Protein AF-A0A0N4TC97-F1 (afdb_monomer)

Secondary structure (DSSP, 8-state):
---S------HHHHHHHHHTTSGGG-TTTSHHHHHHHHHHHHTT---GGGG--SS--HHHHHHHHHHHHHHHHIIIIIIHHHHHHHHHHHHHHHHHHHHHHHHHHHHHHHHHHHSTT--S-TTGGGS--HHHHHHHHHHHHHHHHHHHHHHHHHHHHTT--

Nearest PDB structures (foldseek):
  8gvx-assembly1_B  TM=8.970E-01  e=2.473E-06  Homo sapiens
  7b0j-assembly1_B  TM=7.677E-01  e=6.735E-07  Danio rerio
  7x6c-assembly1_C  TM=7.910E-01  e=2.331E-06  Homo sapiens
  8wpn-assembly1_A  TM=8.354E-01  e=5.027E-06  Homo sapiens
  7x6i-assembly1_A  TM=7.224E-01  e=2.623E-06  Homo sapiens

Structure (mmCIF, N/CA/C/O backbone):
data_AF-A0A0N4TC97-F1
#
_entry.id   AF-A0A0N4TC97-F1
#
loop_
_atom_site.group_PDB
_atom_site.id
_atom_site.type_symbol
_atom_site.label_atom_id
_atom_site.label_alt_id
_atom_site.label_comp_id
_atom_site.label_asym_id
_atom_site.label_entity_id
_atom_site.label_seq_id
_atom_site.pdbx_PDB_ins_code
_atom_site.Cartn_x
_atom_site.Cartn_y
_atom_site.Cartn_z
_atom_site.occupancy
_atom_site.B_iso_or_equiv
_atom_site.auth_seq_id
_atom_site.auth_comp_id
_atom_site.auth_asym_id
_atom_site.auth_atom_id
_atom_site.pdbx_PDB_model_num
ATOM 1 N N . MET A 1 1 ? 35.727 37.678 -32.123 1.00 39.53 1 MET A N 1
ATOM 2 C CA . MET A 1 1 ? 36.330 36.371 -32.457 1.00 39.53 1 MET A CA 1
ATOM 3 C C . MET A 1 1 ? 35.629 35.297 -31.636 1.00 39.53 1 MET A C 1
ATOM 5 O O . MET A 1 1 ? 36.109 34.940 -30.570 1.00 39.53 1 MET A O 1
ATOM 9 N N . ILE A 1 2 ? 34.451 34.849 -32.081 1.00 44.69 2 ILE A N 1
ATOM 10 C CA . ILE A 1 2 ? 33.788 33.676 -31.496 1.00 44.69 2 ILE A CA 1
ATOM 11 C C . ILE A 1 2 ? 34.452 32.485 -32.180 1.00 44.69 2 ILE A C 1
ATOM 13 O O . ILE A 1 2 ? 34.244 32.244 -33.366 1.00 44.69 2 ILE A O 1
ATOM 17 N N . ASN A 1 3 ? 35.388 31.872 -31.465 1.00 43.56 3 ASN A N 1
ATOM 18 C CA . ASN A 1 3 ? 36.236 30.806 -31.964 1.00 43.56 3 ASN A CA 1
ATOM 19 C C . ASN A 1 3 ? 35.407 29.520 -32.100 1.00 43.56 3 ASN A C 1
ATOM 21 O O . ASN A 1 3 ? 35.028 28.904 -31.110 1.00 43.56 3 ASN A O 1
ATOM 25 N N . SER A 1 4 ? 35.078 29.183 -33.343 1.00 50.19 4 SER A N 1
ATOM 26 C CA . SER A 1 4 ? 35.153 27.849 -33.942 1.00 50.19 4 SER A CA 1
ATOM 27 C C . SER A 1 4 ? 35.299 26.665 -32.972 1.00 50.19 4 SER A C 1
ATOM 29 O O . SER A 1 4 ? 36.399 26.165 -32.754 1.00 50.19 4 SER A O 1
ATOM 31 N N . SER A 1 5 ? 34.191 26.170 -32.414 1.00 46.59 5 SER A N 1
ATOM 32 C CA . SER A 1 5 ? 34.114 24.832 -31.786 1.00 46.59 5 SER A CA 1
ATOM 33 C C . SER A 1 5 ? 32.710 24.210 -31.804 1.00 46.59 5 SER A C 1
ATOM 35 O O . SER A 1 5 ? 32.534 23.105 -31.301 1.00 46.59 5 SER A O 1
ATOM 37 N N . THR A 1 6 ? 31.707 24.848 -32.417 1.00 54.84 6 THR A N 1
ATOM 38 C CA . THR A 1 6 ? 30.438 24.177 -32.733 1.00 54.84 6 THR A CA 1
ATOM 39 C C . THR A 1 6 ? 30.681 23.212 -33.888 1.00 54.84 6 THR A C 1
ATOM 41 O O . THR A 1 6 ? 30.458 23.535 -35.055 1.00 54.84 6 THR A O 1
ATOM 44 N N . GLN A 1 7 ? 31.231 22.040 -33.569 1.00 54.94 7 GLN A N 1
ATOM 45 C CA . GLN A 1 7 ? 31.207 20.901 -34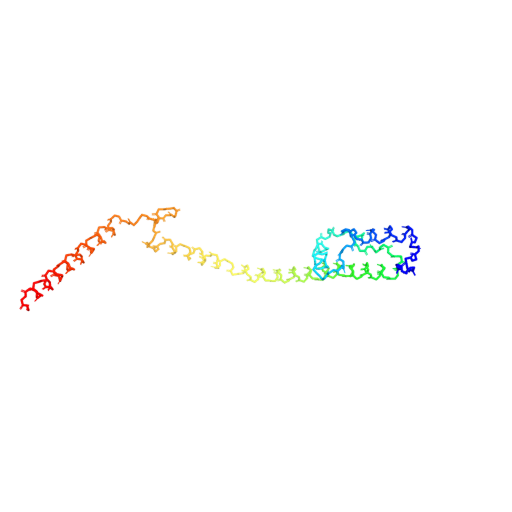.469 1.00 54.94 7 GLN A CA 1
ATOM 46 C C . GLN A 1 7 ? 29.757 20.652 -34.882 1.00 54.94 7 GLN A C 1
ATOM 48 O O . GLN A 1 7 ? 28.850 20.707 -34.055 1.00 54.94 7 GLN A O 1
ATOM 53 N N . ASN A 1 8 ? 29.557 20.414 -36.176 1.00 61.56 8 ASN A N 1
ATOM 54 C CA . ASN A 1 8 ? 28.288 20.014 -36.763 1.00 61.56 8 ASN A CA 1
ATOM 55 C C . ASN A 1 8 ? 27.768 18.757 -36.050 1.00 61.56 8 ASN A C 1
ATOM 57 O O . ASN A 1 8 ? 28.166 17.643 -36.392 1.00 61.56 8 ASN A O 1
ATOM 61 N N . ILE A 1 9 ? 26.904 18.933 -35.050 1.00 66.75 9 ILE A N 1
ATOM 62 C CA . ILE A 1 9 ? 26.185 17.824 -34.430 1.00 66.75 9 ILE A CA 1
ATOM 63 C C . ILE A 1 9 ? 25.209 17.320 -35.500 1.00 66.75 9 ILE A C 1
ATOM 65 O O . ILE A 1 9 ? 24.412 18.113 -36.014 1.00 66.75 9 ILE A O 1
ATOM 69 N N . PRO A 1 10 ? 25.278 16.043 -35.908 1.00 79.00 10 PRO A N 1
ATOM 70 C CA . PRO A 1 10 ? 24.361 15.517 -36.906 1.00 79.00 10 PRO A CA 1
ATOM 71 C C . PRO A 1 10 ? 22.927 15.637 -36.377 1.00 79.00 10 PRO A C 1
ATOM 73 O O . PRO A 1 10 ? 22.662 15.279 -35.234 1.00 79.00 10 PRO A O 1
ATOM 76 N N . ILE A 1 11 ? 21.987 16.095 -37.214 1.00 80.81 11 ILE A N 1
ATOM 77 C CA . ILE A 1 11 ? 20.567 16.307 -36.851 1.00 80.81 11 ILE A CA 1
ATOM 78 C C . ILE A 1 11 ? 19.959 15.078 -36.142 1.00 80.81 11 ILE A C 1
ATOM 80 O O . ILE A 1 11 ? 19.136 15.215 -35.245 1.00 80.81 11 ILE A O 1
ATOM 84 N N . LYS A 1 12 ? 20.430 13.872 -36.482 1.00 77.06 12 LYS A N 1
ATOM 85 C CA . LYS A 1 12 ? 20.050 12.607 -35.834 1.00 77.06 12 LYS A CA 1
ATOM 86 C C . LYS A 1 12 ? 20.344 12.541 -34.329 1.00 77.06 12 LYS A C 1
A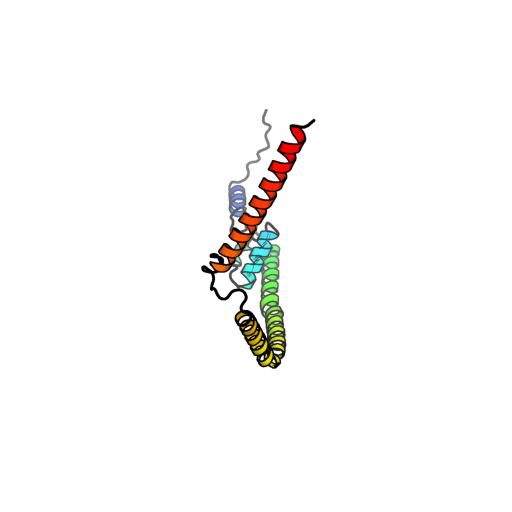TOM 88 O O . LYS A 1 12 ? 19.562 11.945 -33.601 1.00 77.06 12 LYS A O 1
ATOM 93 N N . GLU A 1 13 ? 21.458 13.108 -33.874 1.00 80.19 13 GLU A N 1
ATOM 94 C CA . GLU A 1 13 ? 21.813 13.142 -32.448 1.00 80.19 13 GLU A CA 1
ATOM 95 C C . GLU A 1 13 ? 20.973 14.184 -31.700 1.00 80.19 13 GLU A C 1
ATOM 97 O O . GLU A 1 13 ? 20.528 13.919 -30.590 1.00 80.19 13 GLU A O 1
ATOM 102 N N . LEU A 1 14 ? 20.646 15.316 -32.337 1.00 79.81 14 LEU A N 1
ATOM 103 C CA . LEU A 1 14 ? 19.732 16.309 -31.755 1.00 79.81 14 LEU A CA 1
ATOM 104 C C . LEU A 1 14 ? 18.328 15.727 -31.532 1.00 79.81 14 LEU A C 1
ATOM 106 O O . LEU A 1 14 ? 17.760 15.916 -30.463 1.00 79.81 14 LEU A O 1
ATOM 110 N N . ILE A 1 15 ? 17.811 14.961 -32.499 1.00 80.31 15 ILE A N 1
ATOM 111 C CA . ILE A 1 15 ? 16.516 14.270 -32.376 1.00 80.31 15 ILE A CA 1
ATOM 112 C C . ILE A 1 15 ? 16.556 13.221 -31.252 1.00 80.31 15 ILE A C 1
ATOM 114 O O . ILE A 1 15 ? 15.619 13.132 -30.468 1.00 80.31 15 ILE A O 1
ATOM 118 N N . ARG A 1 16 ? 17.657 12.465 -31.117 1.00 79.44 16 ARG A N 1
ATOM 119 C CA . ARG A 1 16 ? 17.819 11.488 -30.024 1.00 79.44 16 ARG A CA 1
ATOM 120 C C . ARG A 1 16 ? 17.815 12.164 -28.649 1.00 79.44 16 ARG A C 1
ATOM 122 O O . ARG A 1 16 ? 17.230 11.639 -27.705 1.00 79.44 16 ARG A O 1
ATOM 129 N N . MET A 1 17 ? 18.485 13.310 -28.532 1.00 76.44 17 MET A N 1
ATOM 130 C CA . MET A 1 17 ? 18.521 14.087 -27.291 1.00 76.44 17 MET A CA 1
ATOM 131 C C . MET A 1 17 ? 17.147 14.674 -26.949 1.00 76.44 17 MET A C 1
ATOM 133 O O . MET A 1 17 ? 16.802 14.729 -25.773 1.00 76.44 17 MET A O 1
ATOM 137 N N . GLU A 1 18 ? 16.360 15.071 -27.954 1.00 79.12 18 GLU A N 1
ATOM 138 C CA . GLU A 1 18 ? 14.979 15.530 -27.770 1.00 79.12 18 GLU A CA 1
ATOM 139 C C . GLU A 1 18 ? 14.065 14.393 -27.279 1.00 79.12 18 GLU A C 1
ATOM 141 O O . GLU A 1 18 ? 13.414 14.552 -26.249 1.00 79.12 18 GLU A O 1
ATOM 146 N N . GLU A 1 19 ? 14.103 13.216 -27.919 1.00 78.75 19 GLU A N 1
ATOM 147 C CA . GLU A 1 19 ? 13.323 12.036 -27.496 1.00 78.75 19 GLU A CA 1
ATOM 148 C C . GLU A 1 19 ? 13.699 11.554 -26.087 1.00 78.75 19 GLU A C 1
ATOM 150 O O . GLU A 1 19 ? 12.862 11.050 -25.340 1.00 78.75 19 GLU A O 1
ATOM 155 N N . SER A 1 20 ? 14.960 11.715 -25.673 1.00 75.50 20 SER A N 1
ATOM 156 C CA . SER A 1 20 ? 15.386 11.312 -24.328 1.00 75.50 20 SER A CA 1
ATOM 157 C C . SER A 1 20 ? 14.799 12.192 -23.217 1.00 75.50 20 SER A C 1
ATOM 159 O O . SER A 1 20 ? 14.828 11.781 -22.056 1.00 75.50 20 SER A O 1
ATOM 161 N N . CYS A 1 21 ? 14.286 13.379 -23.554 1.00 77.62 21 CYS A N 1
ATOM 162 C CA . CYS A 1 21 ? 13.626 14.297 -22.626 1.00 77.62 21 CYS A CA 1
ATOM 163 C C . CYS A 1 21 ? 12.108 14.067 -22.532 1.00 77.62 21 CYS A C 1
ATOM 165 O O . CYS A 1 21 ? 11.439 14.762 -21.761 1.00 77.62 21 CYS A O 1
ATOM 167 N N . ASP A 1 22 ? 11.551 13.107 -23.280 1.00 79.94 22 ASP A N 1
ATOM 168 C CA . ASP A 1 22 ? 10.133 12.782 -23.183 1.00 79.94 22 ASP A CA 1
ATOM 169 C C . ASP A 1 22 ? 9.778 12.242 -21.786 1.00 79.94 22 ASP A C 1
ATOM 171 O O . ASP A 1 22 ? 10.469 11.367 -21.248 1.00 79.94 22 ASP A O 1
ATOM 175 N N . PRO A 1 23 ? 8.637 12.664 -21.203 1.00 77.50 23 PRO A N 1
ATOM 176 C CA . PRO A 1 23 ? 8.209 12.213 -19.877 1.00 77.50 23 PRO A CA 1
ATOM 177 C C . PRO A 1 23 ? 7.998 10.692 -19.800 1.00 77.50 23 PRO A C 1
ATOM 179 O O . PRO A 1 23 ? 7.995 10.127 -18.706 1.00 77.50 23 PRO A O 1
ATOM 182 N N . LYS A 1 24 ? 7.860 10.016 -20.950 1.00 78.12 24 LYS A N 1
ATOM 183 C CA . LYS A 1 24 ? 7.740 8.557 -21.058 1.00 78.12 24 LYS A CA 1
ATOM 184 C C . LYS A 1 24 ? 8.973 7.816 -20.522 1.00 78.12 24 LYS A C 1
ATOM 186 O O . LYS A 1 24 ? 8.803 6.744 -19.952 1.00 78.12 24 LYS A O 1
ATOM 191 N N . TYR A 1 25 ? 10.175 8.379 -20.657 1.00 79.25 25 TYR A N 1
ATOM 192 C CA . TYR A 1 25 ? 11.445 7.709 -20.327 1.00 79.25 25 TYR A CA 1
ATOM 193 C C . TYR A 1 25 ? 12.042 8.157 -18.983 1.00 79.25 25 TYR A C 1
ATOM 195 O O . TYR A 1 25 ? 13.191 7.858 -18.654 1.00 79.25 25 TYR A O 1
ATOM 203 N N . ARG A 1 26 ? 11.250 8.868 -18.170 1.00 82.31 26 ARG A N 1
ATOM 204 C CA . ARG A 1 26 ? 11.697 9.520 -16.931 1.00 82.31 26 ARG A CA 1
ATOM 205 C C . ARG A 1 26 ? 11.690 8.629 -15.685 1.00 82.31 26 ARG A C 1
ATOM 207 O O . ARG A 1 26 ? 12.044 9.088 -14.593 1.00 82.31 26 ARG A O 1
ATOM 214 N N . SER A 1 27 ? 11.272 7.371 -15.823 1.00 83.25 27 SER A N 1
ATOM 215 C CA . SER A 1 27 ? 11.016 6.459 -14.702 1.00 83.25 27 SER A CA 1
ATOM 216 C C . SER A 1 27 ? 12.215 6.274 -13.772 1.00 83.25 27 SER A C 1
ATOM 218 O O . SER A 1 27 ? 12.024 6.165 -12.566 1.00 83.25 27 SER A O 1
ATOM 220 N N . CYS A 1 28 ? 13.443 6.298 -14.303 1.00 81.62 28 CYS A N 1
ATOM 221 C CA . CYS A 1 28 ? 14.671 6.095 -13.524 1.00 81.62 28 CYS A CA 1
ATOM 222 C C . CYS A 1 28 ? 15.597 7.324 -13.467 1.00 81.62 28 CYS A C 1
ATOM 224 O O . CYS A 1 28 ? 16.766 7.186 -13.121 1.00 81.62 28 CYS A O 1
ATOM 226 N N . GLU A 1 29 ? 15.101 8.525 -13.788 1.00 86.06 29 GLU A N 1
ATOM 227 C CA . GLU A 1 29 ? 15.916 9.755 -13.739 1.00 86.06 29 GLU A CA 1
ATOM 228 C C . GLU A 1 29 ? 16.211 10.198 -12.296 1.00 86.06 29 GLU A C 1
ATOM 230 O O . GLU A 1 29 ? 17.309 10.648 -11.976 1.00 86.06 29 GLU A O 1
ATOM 235 N N . SER A 1 30 ? 15.222 10.060 -11.410 1.00 89.69 30 SER A N 1
ATOM 236 C CA . SER A 1 30 ? 15.304 10.437 -9.999 1.00 89.69 30 SER A CA 1
ATOM 237 C C . SER A 1 30 ? 14.799 9.298 -9.121 1.00 89.69 30 SER A C 1
ATOM 239 O O . SER A 1 30 ? 13.951 8.499 -9.533 1.00 89.69 30 SER A O 1
ATOM 241 N N . LEU A 1 31 ? 15.282 9.252 -7.878 1.00 91.56 31 LEU A N 1
ATOM 242 C CA . LEU A 1 31 ? 14.809 8.302 -6.870 1.00 91.56 31 LEU A CA 1
ATOM 243 C C . LEU A 1 31 ? 13.296 8.406 -6.657 1.00 91.56 31 LEU A C 1
ATOM 245 O O . LEU A 1 31 ? 12.636 7.382 -6.532 1.00 91.56 31 LEU A O 1
ATOM 249 N N . TYR A 1 32 ? 12.741 9.621 -6.676 1.00 92.75 32 TYR A N 1
ATOM 250 C CA . TYR A 1 32 ? 11.302 9.835 -6.503 1.00 92.75 32 TYR A CA 1
ATOM 251 C C . TYR A 1 32 ? 10.486 9.184 -7.629 1.00 92.75 32 TYR A C 1
ATOM 253 O O . TYR A 1 32 ? 9.613 8.362 -7.359 1.00 92.75 32 TYR A O 1
ATOM 261 N N . ASN A 1 33 ? 10.842 9.464 -8.888 1.00 88.06 33 ASN A N 1
ATOM 262 C CA . ASN A 1 33 ? 10.185 8.866 -10.057 1.00 88.06 33 ASN A CA 1
ATOM 263 C C . ASN A 1 33 ? 10.334 7.337 -10.063 1.00 88.06 33 ASN A C 1
ATOM 265 O O . ASN A 1 33 ? 9.419 6.623 -10.474 1.00 88.06 33 ASN A O 1
ATOM 269 N N . SER A 1 34 ? 11.469 6.832 -9.566 1.00 89.69 34 SER A N 1
ATOM 270 C CA . SER A 1 34 ? 11.719 5.393 -9.457 1.00 89.69 34 SER A CA 1
ATOM 271 C C . SER A 1 34 ? 10.810 4.752 -8.408 1.00 89.69 34 SER A C 1
ATOM 273 O O . SER A 1 34 ? 10.229 3.703 -8.667 1.00 89.69 34 SER A O 1
ATOM 275 N N . MET A 1 35 ? 10.629 5.387 -7.246 1.00 91.38 35 MET A N 1
ATOM 276 C CA . MET A 1 35 ? 9.696 4.923 -6.212 1.00 91.38 35 MET A CA 1
ATOM 277 C C . MET A 1 35 ? 8.246 4.940 -6.705 1.00 91.38 35 MET A C 1
ATOM 279 O O . MET A 1 35 ? 7.523 3.971 -6.486 1.00 91.38 35 MET A O 1
ATOM 283 N N . GLU A 1 36 ? 7.834 6.000 -7.404 1.00 90.38 36 GLU A N 1
ATOM 284 C CA . GLU A 1 36 ? 6.497 6.101 -7.995 1.00 90.38 36 GLU A CA 1
ATOM 285 C C . GLU A 1 36 ? 6.263 4.999 -9.043 1.00 90.38 36 GLU A C 1
ATOM 287 O O . GLU A 1 36 ? 5.254 4.294 -9.005 1.00 90.38 36 GLU A O 1
ATOM 292 N N . THR A 1 37 ? 7.240 4.782 -9.928 1.00 89.12 37 THR A N 1
ATOM 293 C CA . THR A 1 37 ? 7.220 3.708 -10.933 1.00 89.12 37 THR A CA 1
ATOM 294 C C . THR A 1 37 ? 7.091 2.333 -10.270 1.00 89.12 37 THR A C 1
ATOM 296 O O . THR A 1 37 ? 6.274 1.523 -10.701 1.00 89.12 37 THR A O 1
ATOM 299 N N . LEU A 1 38 ? 7.845 2.061 -9.198 1.00 89.81 38 LEU A N 1
ATOM 300 C CA . LEU A 1 38 ? 7.776 0.792 -8.457 1.00 89.81 38 LEU A CA 1
ATOM 301 C C . LEU A 1 38 ? 6.433 0.607 -7.730 1.00 89.81 38 LEU A C 1
ATOM 303 O O . LEU A 1 38 ? 5.879 -0.496 -7.713 1.00 89.81 38 LEU A O 1
ATOM 307 N N . PHE A 1 39 ? 5.875 1.683 -7.174 1.00 90.31 39 PHE A N 1
ATOM 308 C CA . PHE A 1 39 ? 4.553 1.669 -6.552 1.00 90.31 39 PHE A CA 1
ATOM 309 C C . PHE A 1 39 ? 3.466 1.302 -7.569 1.00 90.31 39 PHE A C 1
ATOM 311 O O . PHE A 1 39 ? 2.738 0.330 -7.365 1.00 90.31 39 PHE A O 1
ATOM 318 N N . TRP A 1 40 ? 3.405 1.998 -8.708 1.00 88.69 40 TRP A N 1
ATOM 319 C CA . TRP A 1 40 ? 2.441 1.682 -9.768 1.00 88.69 40 TRP A CA 1
ATOM 320 C C . TRP A 1 40 ? 2.692 0.315 -10.412 1.00 88.69 40 TRP A C 1
ATOM 322 O O . TR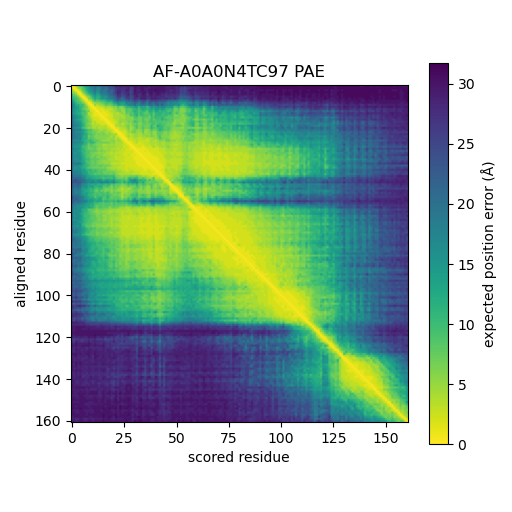P A 1 40 ? 1.748 -0.378 -10.799 1.00 88.69 40 TRP A O 1
ATOM 332 N N . SER A 1 41 ? 3.953 -0.120 -10.458 1.00 88.62 41 SER A N 1
ATOM 333 C CA . SER A 1 41 ? 4.335 -1.464 -10.891 1.00 88.62 41 SER A CA 1
ATOM 334 C C . SER A 1 41 ? 3.739 -2.558 -10.005 1.00 88.62 41 SER A C 1
ATOM 336 O O . SER A 1 41 ? 3.396 -3.621 -10.516 1.00 88.62 41 SER A O 1
ATOM 338 N N . SER A 1 42 ? 3.563 -2.314 -8.703 1.00 88.25 42 SER A N 1
ATOM 339 C CA . SER A 1 42 ? 2.971 -3.297 -7.783 1.00 88.25 42 SER A CA 1
ATOM 340 C C . SER A 1 42 ? 1.494 -3.580 -8.083 1.00 88.25 42 SER A C 1
ATOM 342 O O . SER A 1 42 ? 1.019 -4.684 -7.828 1.00 88.25 42 SER A O 1
ATOM 344 N N . PHE A 1 43 ? 0.780 -2.622 -8.683 1.00 87.94 43 PHE A N 1
ATOM 345 C CA . PHE A 1 43 ? -0.596 -2.803 -9.163 1.00 87.94 43 PHE A CA 1
ATOM 346 C C . PHE A 1 43 ? -0.675 -3.376 -10.588 1.00 87.94 43 PHE A C 1
ATOM 348 O O . PHE A 1 43 ? -1.771 -3.586 -11.100 1.00 87.94 43 PHE A O 1
ATOM 355 N N . GLY A 1 44 ? 0.467 -3.617 -11.243 1.00 84.50 44 GLY A N 1
ATOM 356 C CA . GLY A 1 44 ? 0.525 -4.113 -12.620 1.00 84.50 44 GLY A CA 1
ATOM 357 C C . GLY A 1 44 ? 0.215 -3.061 -13.692 1.00 84.50 44 GLY A C 1
ATOM 358 O O . GLY A 1 44 ? -0.078 -3.427 -14.824 1.00 84.50 44 GLY A O 1
ATOM 359 N N . ILE A 1 45 ? 0.268 -1.768 -13.351 1.00 82.38 45 ILE A N 1
ATOM 360 C CA . ILE A 1 45 ? -0.099 -0.660 -14.256 1.00 82.38 45 ILE A CA 1
ATOM 361 C C . ILE A 1 45 ? 1.095 -0.195 -15.115 1.00 82.38 45 ILE A C 1
ATOM 363 O O . ILE A 1 45 ? 0.912 0.497 -16.114 1.00 82.38 45 ILE A O 1
ATOM 367 N N . ILE A 1 46 ? 2.327 -0.581 -14.765 1.00 79.69 46 ILE A N 1
ATOM 368 C CA . ILE A 1 46 ? 3.526 -0.125 -15.478 1.00 79.69 46 ILE A CA 1
ATOM 369 C C . ILE A 1 46 ? 3.706 -0.832 -16.831 1.00 79.69 46 ILE A C 1
ATOM 371 O O . ILE A 1 46 ? 3.595 -2.055 -16.935 1.00 79.69 46 ILE A O 1
ATOM 375 N N . ILE A 1 47 ? 4.040 -0.065 -17.869 1.00 70.44 47 ILE A N 1
ATOM 376 C CA . ILE A 1 47 ? 4.329 -0.579 -19.212 1.00 70.44 47 ILE A CA 1
ATOM 377 C C . ILE A 1 47 ? 5.854 -0.710 -19.346 1.00 70.44 47 ILE A C 1
ATOM 379 O O . ILE A 1 47 ? 6.582 0.245 -19.078 1.00 70.44 47 ILE A O 1
ATOM 383 N N . LEU A 1 48 ? 6.359 -1.869 -19.802 1.00 73.19 48 LEU A N 1
ATOM 384 C CA . LEU A 1 48 ? 7.805 -2.112 -20.008 1.00 73.19 48 LEU A CA 1
ATOM 385 C C . LEU A 1 48 ? 8.477 -1.056 -20.908 1.00 73.19 48 LEU A C 1
ATOM 387 O O . LEU A 1 48 ? 9.683 -0.845 -20.819 1.00 73.19 48 LEU A O 1
ATOM 391 N N . GLU A 1 49 ? 7.693 -0.387 -21.749 1.00 71.31 49 GLU A N 1
ATOM 392 C CA . GLU A 1 49 ? 8.125 0.684 -22.646 1.00 71.31 49 GLU A CA 1
ATOM 393 C C . GLU A 1 49 ? 8.621 1.945 -21.922 1.00 71.31 49 GLU A C 1
ATOM 395 O O . GLU A 1 49 ? 9.377 2.707 -22.512 1.00 71.31 49 GLU A O 1
ATOM 400 N N . GLN A 1 50 ? 8.229 2.186 -20.664 1.00 75.75 50 GLN A N 1
ATOM 401 C CA . GLN A 1 50 ? 8.720 3.336 -19.882 1.00 75.75 50 GLN A CA 1
ATOM 402 C C . GLN A 1 50 ? 10.153 3.128 -19.361 1.00 75.75 50 GLN A C 1
ATOM 404 O O . GLN A 1 50 ? 10.825 4.082 -18.976 1.00 75.75 50 GLN A O 1
ATOM 409 N N . LEU A 1 51 ? 10.641 1.881 -19.380 1.00 77.31 51 LEU A N 1
ATOM 410 C CA . LEU A 1 51 ? 12.013 1.518 -19.015 1.00 77.31 51 LEU A CA 1
ATOM 411 C C . LEU A 1 51 ? 12.951 1.454 -20.234 1.00 77.31 51 LEU A C 1
ATOM 413 O O . LEU A 1 51 ? 14.160 1.263 -20.082 1.00 77.31 51 LEU A O 1
ATOM 417 N N . ASP A 1 52 ? 12.414 1.571 -21.451 1.00 78.12 52 ASP A N 1
ATOM 418 C CA . ASP A 1 52 ? 13.231 1.517 -22.655 1.00 78.12 52 ASP A CA 1
ATOM 419 C C . ASP A 1 52 ? 13.994 2.821 -22.860 1.00 78.12 52 ASP A C 1
ATOM 421 O O . ASP A 1 52 ? 13.431 3.898 -22.964 1.00 78.12 52 ASP A O 1
ATOM 425 N N 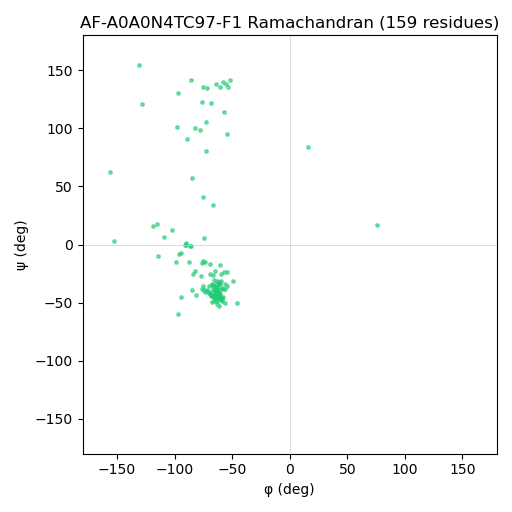. ILE A 1 53 ? 15.314 2.707 -22.946 1.00 77.06 53 ILE A N 1
ATOM 426 C CA . ILE A 1 53 ? 16.207 3.845 -23.165 1.00 77.06 53 ILE A CA 1
ATOM 427 C C . ILE A 1 53 ? 16.313 4.100 -24.678 1.00 77.06 53 ILE A C 1
ATOM 429 O O . ILE A 1 53 ? 16.390 3.145 -25.461 1.00 77.06 53 ILE A O 1
ATOM 433 N N . VAL A 1 54 ? 16.360 5.368 -25.099 1.00 72.94 54 VAL A N 1
ATOM 434 C CA . VAL A 1 54 ? 16.513 5.761 -26.517 1.00 72.94 54 VAL A CA 1
ATOM 435 C C . VAL A 1 54 ? 17.838 5.232 -27.108 1.00 72.94 54 VAL A C 1
ATOM 437 O O . VAL A 1 54 ? 17.902 4.796 -28.257 1.00 72.94 54 VAL A O 1
ATOM 440 N N . GLU A 1 55 ? 18.891 5.159 -26.289 1.00 70.06 55 GLU A N 1
ATOM 441 C CA . GLU A 1 55 ? 20.189 4.555 -26.621 1.00 70.06 55 GLU A CA 1
ATOM 442 C C . GLU A 1 55 ? 20.125 3.012 -26.694 1.00 70.06 55 GLU A C 1
ATOM 444 O O . GLU A 1 55 ? 19.583 2.324 -25.821 1.00 70.06 55 GLU A O 1
ATOM 449 N N . SER A 1 56 ? 20.728 2.425 -27.732 1.00 64.62 56 SER A N 1
ATOM 450 C CA . SER A 1 56 ? 20.694 0.978 -28.001 1.00 64.62 56 SER A CA 1
ATOM 451 C C . SER A 1 56 ? 21.772 0.191 -27.236 1.00 64.62 56 SER A C 1
ATOM 453 O O . SER A 1 56 ? 22.558 -0.553 -27.827 1.00 64.62 56 SER A O 1
ATOM 455 N N . HIS A 1 57 ? 21.791 0.292 -25.906 1.00 78.75 57 HIS A N 1
ATOM 456 C CA . HIS A 1 57 ? 22.588 -0.601 -25.058 1.00 78.75 57 HIS A CA 1
ATOM 457 C C . HIS A 1 57 ? 21.780 -1.849 -24.668 1.00 78.75 57 HIS A C 1
ATOM 459 O O . HIS A 1 57 ? 21.096 -1.881 -23.644 1.00 78.75 57 HIS A O 1
ATOM 465 N N . GLY A 1 58 ? 21.881 -2.903 -25.486 1.00 82.31 58 GLY A N 1
ATOM 466 C CA . GLY A 1 58 ? 21.220 -4.199 -25.265 1.00 82.31 58 GLY A CA 1
ATOM 467 C C . GLY A 1 58 ? 21.330 -4.775 -23.837 1.00 82.31 58 GLY A C 1
ATOM 468 O O . GLY A 1 58 ? 20.291 -5.104 -23.259 1.00 82.31 58 GLY A O 1
ATOM 469 N N . PRO A 1 59 ? 22.530 -4.868 -23.222 1.00 86.56 59 PRO A N 1
ATOM 470 C CA . PRO A 1 59 ? 22.670 -5.466 -21.889 1.00 86.56 59 PRO A CA 1
ATOM 471 C C . PRO A 1 59 ? 22.011 -4.640 -20.777 1.00 86.56 59 PRO A C 1
ATOM 473 O O . PRO A 1 59 ? 21.445 -5.213 -19.844 1.00 86.56 59 PRO A O 1
ATOM 476 N N . THR A 1 60 ? 22.021 -3.310 -20.887 1.00 87.62 60 THR A N 1
ATOM 477 C CA . THR A 1 60 ? 21.380 -2.414 -19.913 1.00 87.62 60 THR A CA 1
ATOM 478 C C . THR A 1 60 ? 19.863 -2.574 -19.950 1.00 87.62 60 THR A C 1
ATOM 480 O O . THR A 1 60 ? 19.240 -2.741 -18.902 1.00 87.62 60 THR A O 1
ATOM 483 N N . LYS A 1 61 ? 19.270 -2.625 -21.152 1.00 85.88 61 LYS A N 1
ATOM 484 C CA . LYS A 1 61 ? 17.824 -2.854 -21.328 1.00 85.88 61 LYS A CA 1
ATOM 485 C C . LYS A 1 61 ? 17.392 -4.204 -20.761 1.00 85.88 61 LYS A C 1
ATOM 487 O O . LYS A 1 61 ? 16.398 -4.291 -20.042 1.00 85.88 61 LYS A O 1
ATOM 492 N N . TRP A 1 62 ? 18.154 -5.257 -21.051 1.00 88.19 62 TRP A N 1
ATOM 493 C CA . TRP A 1 62 ? 17.861 -6.597 -20.544 1.00 88.19 62 TRP A CA 1
ATOM 494 C C . TRP A 1 62 ? 17.948 -6.669 -19.015 1.00 88.19 62 TRP A C 1
ATOM 496 O O . TRP A 1 62 ? 17.038 -7.189 -18.364 1.00 88.19 62 TRP A O 1
ATOM 506 N N . THR A 1 63 ? 18.999 -6.088 -18.437 1.00 90.81 63 THR A N 1
ATOM 507 C CA . THR A 1 63 ? 19.193 -6.048 -16.982 1.00 90.81 63 THR A CA 1
ATOM 508 C C . THR A 1 63 ? 18.071 -5.272 -16.293 1.00 90.81 63 THR A C 1
ATOM 510 O O . THR A 1 63 ? 17.488 -5.778 -15.337 1.00 90.81 63 THR A O 1
ATOM 513 N N . GLY A 1 64 ? 17.698 -4.094 -16.808 1.00 89.19 64 GLY A N 1
ATOM 514 C CA . GLY A 1 64 ? 16.610 -3.286 -16.249 1.00 89.19 64 GLY A CA 1
ATOM 515 C C . GLY A 1 64 ? 15.274 -4.032 -16.236 1.00 89.19 64 GLY A C 1
ATOM 516 O O . GLY A 1 64 ? 14.624 -4.125 -15.193 1.00 89.19 64 GLY A O 1
ATOM 517 N N . ARG A 1 65 ? 14.898 -4.642 -17.369 1.00 87.69 65 ARG A N 1
ATOM 518 C CA . ARG A 1 65 ? 13.668 -5.446 -17.479 1.00 87.69 65 ARG A CA 1
ATOM 519 C C . ARG A 1 65 ? 13.675 -6.640 -16.519 1.00 87.69 65 ARG A C 1
ATOM 521 O O . ARG A 1 65 ? 12.650 -6.950 -15.920 1.00 87.69 65 ARG A O 1
ATOM 528 N N . THR A 1 66 ? 14.830 -7.281 -16.339 1.00 91.50 66 THR A N 1
ATOM 529 C CA . THR A 1 66 ? 14.985 -8.435 -15.439 1.00 91.50 66 THR A CA 1
ATOM 530 C C . THR A 1 66 ? 14.855 -8.038 -13.967 1.00 91.50 66 THR A C 1
ATOM 532 O O . THR A 1 66 ? 14.169 -8.724 -13.212 1.00 91.50 66 THR A O 1
ATOM 535 N N . ILE A 1 67 ? 15.459 -6.919 -13.553 1.00 92.31 67 ILE A N 1
ATOM 536 C CA . ILE A 1 67 ? 15.363 -6.415 -12.174 1.00 92.31 67 ILE A CA 1
ATOM 537 C C . ILE A 1 67 ? 13.917 -6.033 -11.842 1.00 92.31 67 ILE A C 1
ATOM 539 O O . ILE A 1 67 ? 13.408 -6.440 -10.797 1.00 92.31 67 ILE A O 1
ATOM 543 N N . LEU A 1 68 ? 13.234 -5.318 -12.745 1.00 90.00 68 LEU A N 1
ATOM 544 C CA . LEU A 1 68 ? 11.828 -4.949 -12.560 1.00 90.00 68 LEU A CA 1
ATOM 545 C C . LEU A 1 68 ? 10.916 -6.186 -12.517 1.00 90.00 68 LEU A C 1
ATOM 547 O O . LEU A 1 68 ? 10.046 -6.284 -11.657 1.00 90.00 68 LEU A O 1
ATOM 551 N N . GLY A 1 69 ? 11.151 -7.170 -13.391 1.00 90.94 69 GLY A N 1
ATOM 552 C CA . GLY A 1 69 ? 10.412 -8.434 -13.380 1.00 90.94 69 GLY A CA 1
ATOM 553 C C . GLY A 1 69 ? 10.600 -9.220 -12.079 1.00 90.94 69 GLY A C 1
ATOM 554 O O . GLY A 1 69 ? 9.625 -9.685 -11.492 1.00 90.94 69 GLY A O 1
ATOM 555 N N . CYS A 1 70 ? 11.837 -9.319 -11.584 1.00 93.25 70 CYS A N 1
ATOM 556 C CA . CYS A 1 70 ? 12.138 -9.962 -10.305 1.00 93.25 70 CYS A CA 1
ATOM 557 C C . CYS A 1 70 ? 11.453 -9.240 -9.134 1.00 93.25 70 CYS A C 1
ATOM 559 O O . CYS A 1 70 ? 10.853 -9.893 -8.281 1.00 93.25 70 CYS A O 1
ATOM 561 N N . TYR A 1 71 ? 11.466 -7.902 -9.131 1.00 93.12 71 TYR A N 1
ATOM 562 C CA . TYR A 1 71 ? 10.743 -7.095 -8.148 1.00 93.12 71 TYR A CA 1
ATOM 563 C C . TYR A 1 71 ? 9.243 -7.423 -8.132 1.00 93.12 71 TYR A C 1
ATOM 565 O O . TYR A 1 71 ? 8.705 -7.737 -7.071 1.00 93.12 71 TYR A O 1
ATOM 573 N N . CYS A 1 72 ? 8.576 -7.430 -9.291 1.00 91.06 72 CYS A N 1
ATOM 574 C CA . CYS A 1 72 ? 7.152 -7.764 -9.381 1.00 91.06 72 CYS A CA 1
ATOM 575 C C . CYS A 1 72 ? 6.856 -9.192 -8.901 1.00 91.06 72 CYS A C 1
ATOM 577 O O . CYS A 1 72 ? 5.924 -9.400 -8.123 1.00 91.06 72 CYS A O 1
ATOM 579 N N . CYS A 1 73 ? 7.667 -10.172 -9.314 1.00 91.31 73 CYS A N 1
ATOM 580 C CA . CYS A 1 73 ? 7.525 -11.560 -8.877 1.00 91.31 73 CYS A CA 1
ATOM 581 C C . CYS A 1 73 ? 7.664 -11.695 -7.355 1.00 91.31 73 CYS A C 1
ATOM 583 O O . CYS A 1 73 ? 6.817 -12.318 -6.721 1.00 91.31 73 CYS A O 1
ATOM 585 N N . CYS A 1 74 ? 8.690 -11.092 -6.751 1.00 93.44 74 CYS A N 1
ATOM 586 C CA . CYS A 1 74 ? 8.889 -11.125 -5.302 1.00 93.44 74 CYS A CA 1
ATOM 587 C C . CYS A 1 74 ? 7.737 -10.438 -4.553 1.00 93.44 74 CYS A C 1
ATOM 589 O O . CYS A 1 74 ? 7.232 -10.985 -3.571 1.00 93.44 74 CYS A O 1
ATOM 591 N N . SER A 1 75 ? 7.278 -9.280 -5.029 1.00 90.75 75 SER A N 1
ATOM 592 C CA . SER A 1 75 ? 6.179 -8.538 -4.405 1.00 90.75 75 SER A CA 1
ATOM 593 C C . SER A 1 75 ? 4.857 -9.312 -4.433 1.00 90.75 75 SER A C 1
ATOM 595 O O . SER A 1 75 ? 4.181 -9.411 -3.410 1.00 90.75 75 SER A O 1
ATOM 597 N N . VAL A 1 76 ? 4.502 -9.923 -5.566 1.00 89.25 76 VAL A N 1
ATOM 598 C CA . VAL A 1 76 ? 3.225 -10.644 -5.715 1.00 89.25 76 VAL A CA 1
ATOM 599 C C . VAL A 1 76 ? 3.285 -12.057 -5.134 1.00 89.25 76 VAL A C 1
ATOM 601 O O . VAL A 1 76 ? 2.355 -12.486 -4.463 1.00 89.25 76 VAL A O 1
ATOM 604 N N . ILE A 1 77 ? 4.358 -12.811 -5.372 1.00 92.12 77 ILE A N 1
ATOM 605 C CA . ILE A 1 77 ? 4.420 -14.225 -4.972 1.00 92.12 77 ILE A CA 1
ATOM 606 C C . ILE A 1 77 ? 4.870 -14.369 -3.522 1.00 92.12 77 ILE A C 1
ATOM 608 O O . ILE A 1 77 ? 4.372 -15.237 -2.813 1.00 92.12 77 ILE A O 1
ATOM 612 N N . VAL A 1 78 ? 5.824 -13.562 -3.061 1.00 94.50 78 VAL A N 1
ATOM 613 C CA . VAL A 1 78 ? 6.398 -13.735 -1.720 1.00 94.50 78 VAL A CA 1
ATOM 614 C C . VAL A 1 78 ? 5.722 -12.800 -0.729 1.00 94.50 78 VAL A C 1
ATOM 616 O O . VAL A 1 78 ? 5.110 -13.272 0.227 1.00 94.50 78 VAL A O 1
ATOM 619 N N . LEU A 1 79 ? 5.797 -11.484 -0.955 1.00 93.19 79 LEU A N 1
ATOM 620 C CA . LEU A 1 79 ? 5.327 -10.503 0.030 1.00 93.19 79 LEU A CA 1
ATOM 621 C C . LEU A 1 79 ? 3.814 -10.572 0.234 1.00 93.19 79 LEU A C 1
ATOM 623 O O . LEU A 1 79 ? 3.366 -10.619 1.375 1.00 93.19 79 LEU A O 1
ATOM 627 N N . LEU A 1 80 ? 3.030 -10.630 -0.844 1.00 93.31 80 LEU A N 1
ATOM 628 C CA . LEU A 1 80 ? 1.572 -10.702 -0.746 1.00 93.31 80 LEU A CA 1
ATOM 629 C C . LEU A 1 80 ? 1.120 -12.003 -0.064 1.00 93.31 80 LEU A C 1
ATOM 631 O O . LEU A 1 80 ? 0.276 -11.955 0.827 1.00 93.31 80 LEU A O 1
ATOM 635 N N . ASN A 1 81 ? 1.727 -13.147 -0.390 1.00 93.62 81 ASN A N 1
ATOM 636 C CA . ASN A 1 81 ? 1.405 -14.416 0.274 1.00 93.62 81 ASN A CA 1
ATOM 637 C C . ASN A 1 81 ? 1.752 -14.399 1.767 1.00 93.62 81 ASN A C 1
ATOM 639 O O . ASN A 1 81 ? 0.977 -14.900 2.580 1.00 93.62 81 ASN A O 1
ATOM 643 N N . MET A 1 82 ? 2.873 -13.782 2.144 1.00 94.81 82 MET A N 1
ATOM 644 C CA . MET A 1 82 ? 3.231 -13.613 3.555 1.00 94.81 82 MET A CA 1
ATOM 645 C C . MET A 1 82 ? 2.317 -12.613 4.269 1.00 94.81 82 MET A C 1
ATOM 647 O O . MET A 1 82 ? 1.958 -12.832 5.424 1.00 94.81 82 MET A O 1
ATOM 651 N N . LEU A 1 83 ? 1.881 -11.552 3.587 1.00 94.38 83 LEU A N 1
ATOM 652 C CA . LEU A 1 83 ? 0.928 -10.586 4.128 1.00 94.38 83 LEU A CA 1
ATOM 653 C C . LEU A 1 83 ? -0.438 -11.232 4.373 1.00 94.38 83 LEU A C 1
ATOM 655 O O . LEU A 1 83 ? -1.013 -11.042 5.442 1.00 94.38 83 LEU A O 1
ATOM 659 N N . ILE A 1 84 ? -0.936 -12.029 3.421 1.00 95.69 84 ILE A N 1
ATOM 660 C CA . ILE A 1 84 ? -2.181 -12.786 3.593 1.00 95.69 84 ILE A CA 1
ATOM 661 C C . ILE A 1 84 ? -2.031 -13.790 4.735 1.00 95.69 84 ILE A C 1
ATOM 663 O O . ILE A 1 84 ? -2.927 -13.882 5.570 1.00 95.69 84 ILE A O 1
ATOM 667 N N . ALA A 1 85 ? -0.909 -14.512 4.814 1.00 94.69 85 ALA A N 1
ATOM 668 C CA . ALA A 1 85 ? -0.666 -15.464 5.895 1.00 94.69 85 ALA A CA 1
ATOM 669 C C . ALA A 1 85 ? -0.685 -14.780 7.274 1.00 94.69 85 ALA A C 1
ATOM 671 O O . ALA A 1 85 ? -1.360 -15.251 8.190 1.00 94.69 85 ALA A O 1
ATOM 672 N N . MET A 1 86 ? -0.009 -13.635 7.407 1.00 95.31 86 MET A N 1
ATOM 673 C CA . MET A 1 86 ? -0.002 -12.851 8.642 1.00 95.31 86 MET A CA 1
ATOM 674 C C . MET A 1 86 ? -1.393 -12.303 8.982 1.00 95.31 86 MET A C 1
ATOM 676 O O . MET A 1 86 ? -1.822 -12.439 10.125 1.00 95.31 86 MET A O 1
ATOM 680 N N . MET A 1 87 ? -2.111 -11.732 8.006 1.00 95.19 87 MET A N 1
ATOM 681 C CA . MET A 1 87 ? -3.472 -11.217 8.204 1.00 95.19 87 MET A CA 1
ATOM 682 C C . MET A 1 87 ? -4.461 -12.324 8.560 1.00 95.19 87 MET A C 1
ATOM 684 O O . MET A 1 87 ? -5.328 -12.122 9.398 1.00 95.19 87 MET A O 1
ATOM 688 N N . SER A 1 88 ? -4.330 -13.508 7.966 1.00 94.81 88 SER A N 1
ATOM 689 C CA . SER A 1 88 ? -5.166 -14.658 8.307 1.00 94.81 88 SER A CA 1
ATOM 690 C C . SER A 1 88 ? -4.937 -15.098 9.750 1.00 94.81 88 SER A C 1
ATOM 692 O O . SER A 1 88 ? -5.902 -15.401 10.449 1.00 94.81 88 SER A O 1
ATOM 694 N N . ASN A 1 89 ? -3.682 -15.139 10.205 1.00 93.50 89 ASN A N 1
ATOM 695 C CA . ASN A 1 89 ? -3.376 -15.512 11.582 1.00 93.50 89 ASN A CA 1
ATOM 696 C C . ASN A 1 89 ? -3.885 -14.455 12.573 1.00 93.50 89 ASN A C 1
ATOM 698 O O . ASN A 1 89 ? -4.617 -14.785 13.500 1.00 93.50 89 ASN A O 1
ATOM 702 N N . SER A 1 90 ? -3.577 -13.176 12.336 1.00 93.25 90 SER A N 1
ATOM 703 C CA . SER A 1 90 ? -4.035 -12.095 13.215 1.00 93.25 90 SER A CA 1
ATOM 704 C C . SER A 1 90 ? -5.558 -11.950 13.219 1.00 93.25 90 SER A C 1
ATOM 706 O O . SER A 1 90 ? -6.141 -11.661 14.260 1.00 93.25 90 SER A O 1
ATOM 708 N N . TYR A 1 91 ? -6.227 -12.201 12.089 1.00 93.62 91 TYR A N 1
ATOM 709 C CA . TYR A 1 91 ? -7.685 -12.192 12.014 1.00 93.62 91 TYR A CA 1
ATOM 710 C C . TYR A 1 91 ? -8.306 -13.281 12.889 1.00 93.62 91 TYR A C 1
ATOM 712 O O . TYR A 1 91 ? -9.280 -13.002 13.580 1.00 93.62 91 TYR A O 1
ATOM 720 N N . GLN A 1 92 ? -7.750 -14.497 12.898 1.00 90.75 92 GLN A N 1
ATOM 721 C CA . GLN A 1 92 ? -8.233 -15.570 13.774 1.00 90.75 92 GLN A CA 1
ATOM 722 C C . GLN A 1 92 ? -8.075 -15.196 15.254 1.00 90.75 92 GLN A C 1
ATOM 724 O O . GLN A 1 92 ? -9.015 -15.370 16.031 1.00 90.75 92 GLN A O 1
ATOM 729 N N . ASP A 1 93 ? -6.933 -14.617 15.628 1.00 91.69 93 ASP A N 1
ATOM 730 C CA . ASP A 1 93 ? -6.670 -14.171 17.000 1.00 91.69 93 ASP A CA 1
ATOM 731 C C . ASP A 1 93 ? -7.662 -13.086 17.457 1.00 91.69 93 ASP A C 1
ATOM 733 O O . ASP A 1 93 ? -8.234 -13.186 18.549 1.00 91.69 93 ASP A O 1
ATOM 737 N N . ILE A 1 94 ? -7.911 -12.084 16.602 1.00 90.00 94 ILE A N 1
ATOM 738 C CA . ILE A 1 94 ? -8.873 -10.999 16.855 1.00 90.00 94 ILE A CA 1
ATOM 739 C C . ILE A 1 94 ? -10.302 -11.548 16.898 1.00 90.00 94 ILE A C 1
ATOM 741 O O . ILE A 1 94 ? -11.070 -11.209 17.797 1.00 90.00 94 ILE A O 1
ATOM 745 N N . PHE A 1 95 ? -10.675 -12.425 15.964 1.00 92.19 95 PHE A N 1
ATOM 746 C CA . PHE A 1 95 ? -12.026 -12.978 15.870 1.00 92.19 95 PHE A CA 1
ATOM 747 C C . PHE A 1 95 ? -12.450 -13.706 17.152 1.00 92.19 95 PHE A C 1
ATOM 749 O O . PHE A 1 95 ? -13.582 -13.536 17.605 1.00 92.19 95 PHE A O 1
ATOM 756 N N . ASN A 1 96 ? -11.532 -14.437 17.792 1.00 91.50 96 ASN A N 1
ATOM 757 C CA . ASN A 1 96 ? -11.799 -15.145 19.048 1.00 91.50 96 ASN A CA 1
ATOM 758 C C . ASN A 1 96 ? -12.233 -14.215 20.199 1.00 91.50 96 ASN A C 1
ATOM 760 O O . ASN A 1 96 ? -12.910 -14.656 21.126 1.00 91.50 96 ASN A O 1
ATOM 764 N N . GLN A 1 97 ? -11.849 -12.936 20.154 1.00 91.75 97 GLN A N 1
ATOM 765 C CA . GLN A 1 97 ? -12.120 -11.936 21.197 1.00 91.75 97 GLN A CA 1
ATOM 766 C C . GLN A 1 97 ? -13.056 -10.811 20.725 1.00 91.75 97 GLN A C 1
ATOM 768 O O . GLN A 1 97 ? -13.582 -10.059 21.550 1.00 91.75 97 GLN A O 1
ATOM 773 N N . ALA A 1 98 ? -13.341 -10.736 19.421 1.00 91.81 98 ALA A N 1
ATOM 774 C CA . ALA A 1 98 ? -14.158 -9.698 18.793 1.00 91.81 98 ALA A CA 1
ATOM 775 C C . ALA A 1 98 ? -15.538 -9.561 19.451 1.00 91.81 98 ALA A C 1
ATOM 777 O O . ALA A 1 98 ? -16.054 -8.459 19.628 1.00 91.81 98 ALA A O 1
ATOM 778 N N . ASP A 1 99 ? -16.115 -10.684 19.880 1.00 91.19 99 ASP A N 1
ATOM 779 C CA . ASP A 1 99 ? -17.441 -10.758 20.485 1.00 91.19 99 ASP A CA 1
ATOM 780 C C . ASP A 1 99 ? -17.492 -10.216 21.936 1.00 91.19 99 ASP A C 1
ATOM 782 O O . ASP A 1 99 ? -18.567 -9.939 22.479 1.00 91.19 99 ASP A O 1
ATOM 786 N N . VAL A 1 100 ? -16.338 -10.031 22.578 1.00 92.00 100 VAL A N 1
ATOM 787 C CA . VAL A 1 100 ? -16.199 -9.333 23.866 1.00 92.00 100 VAL A CA 1
ATOM 788 C C . VAL A 1 100 ? -15.851 -7.868 23.61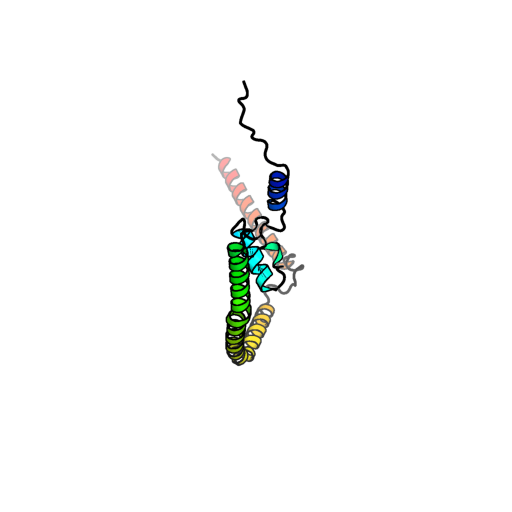9 1.00 92.00 100 VAL A C 1
ATOM 790 O O . VAL A 1 100 ? -16.492 -6.979 24.183 1.00 92.00 100 VAL A O 1
ATOM 793 N N . GLU A 1 101 ? -14.905 -7.604 22.718 1.00 93.12 101 GLU A N 1
ATOM 794 C CA . GLU A 1 101 ? -14.454 -6.254 22.377 1.00 93.12 101 GLU A CA 1
ATOM 795 C C . GLU A 1 101 ? -15.573 -5.388 21.782 1.00 93.12 101 GLU A C 1
ATOM 797 O O . GLU A 1 101 ? -15.755 -4.250 22.217 1.00 93.12 101 GLU A O 1
ATOM 802 N N . TRP A 1 102 ? -16.398 -5.915 20.867 1.00 94.06 102 TRP A N 1
ATOM 803 C CA . TRP A 1 102 ? -17.518 -5.153 20.289 1.00 94.06 102 TRP A CA 1
ATOM 804 C C . TRP A 1 102 ? -18.569 -4.777 21.343 1.00 94.06 102 TRP A C 1
ATOM 806 O O . TRP A 1 102 ? -19.122 -3.679 21.312 1.00 94.06 102 TRP A O 1
ATOM 816 N N . LYS A 1 103 ? -18.829 -5.661 22.316 1.00 93.25 103 LYS A N 1
ATOM 817 C CA . LYS A 1 103 ? -19.783 -5.444 23.407 1.00 93.25 103 LYS A CA 1
ATOM 818 C C . LYS A 1 103 ? -19.217 -4.420 24.370 1.00 93.25 103 LYS A C 1
ATOM 820 O O . LYS A 1 103 ? -19.960 -3.553 24.811 1.00 93.25 103 LYS A O 1
ATOM 825 N N . PHE A 1 104 ? -17.918 -4.478 24.645 1.00 92.06 104 PHE A N 1
ATOM 826 C CA . PHE A 1 104 ? -17.223 -3.478 25.441 1.00 92.06 104 PHE A CA 1
ATOM 827 C C . PHE A 1 104 ? -17.253 -2.095 24.778 1.00 92.06 104 PHE A C 1
ATOM 829 O O . PHE A 1 104 ? -17.646 -1.126 25.426 1.00 92.06 104 PHE A O 1
ATOM 836 N N . ALA A 1 105 ? -16.926 -2.000 23.486 1.00 92.56 105 ALA A N 1
ATOM 837 C CA . ALA A 1 105 ? -16.996 -0.755 22.722 1.00 92.56 105 ALA A CA 1
ATOM 838 C C . ALA A 1 105 ? -18.428 -0.200 22.674 1.00 92.56 105 ALA A C 1
ATOM 840 O O . ALA A 1 105 ? -18.646 0.990 22.897 1.00 92.56 105 ALA A O 1
ATOM 841 N N . ARG A 1 106 ? -19.421 -1.073 22.473 1.00 92.56 106 ARG A N 1
ATOM 842 C CA . ARG A 1 106 ? -20.838 -0.702 22.515 1.00 92.56 106 ARG A CA 1
ATOM 843 C C . ARG A 1 106 ? -21.241 -0.165 23.886 1.00 92.56 106 ARG A C 1
ATOM 845 O O . ARG A 1 106 ? -21.881 0.876 23.953 1.00 92.56 106 ARG A O 1
ATOM 852 N N . SER A 1 107 ? -20.852 -0.834 24.969 1.00 92.19 107 SER A N 1
ATOM 853 C CA . SER A 1 107 ? -21.138 -0.371 26.330 1.00 92.19 107 SER A CA 1
ATOM 854 C C . SER A 1 107 ? -20.440 0.949 26.646 1.00 92.19 107 SER A C 1
ATOM 856 O O . SER A 1 107 ? -21.053 1.808 27.266 1.00 92.19 107 SER A O 1
ATOM 858 N N . LYS A 1 108 ? -19.196 1.150 26.187 1.00 87.56 108 LYS A N 1
ATOM 859 C CA . LYS A 1 108 ? -18.498 2.437 26.316 1.00 87.56 108 LYS A CA 1
ATOM 860 C C . LYS A 1 108 ? -19.261 3.568 25.642 1.00 87.56 108 LYS A C 1
ATOM 862 O O . LYS A 1 108 ? -19.458 4.601 26.268 1.00 87.56 108 LYS A O 1
ATOM 867 N N . LEU A 1 109 ? -19.726 3.339 24.415 1.00 86.81 109 LEU A N 1
ATOM 868 C CA . LEU A 1 109 ? -20.558 4.302 23.705 1.00 86.81 109 LEU A CA 1
ATOM 869 C C . LEU A 1 109 ? -21.840 4.586 24.495 1.00 86.81 109 LEU A C 1
ATOM 871 O O . LEU A 1 109 ? -22.183 5.737 24.702 1.00 86.81 109 LEU A O 1
ATOM 875 N N . TRP A 1 110 ? -22.524 3.560 25.006 1.00 86.31 110 TRP A N 1
ATOM 876 C CA . TRP A 1 110 ? -23.743 3.757 25.799 1.00 86.31 110 TRP A CA 1
ATOM 877 C C . TRP A 1 110 ? -23.481 4.575 27.068 1.00 86.31 110 TRP A C 1
ATOM 879 O O . TRP A 1 110 ? -24.254 5.474 27.368 1.00 86.31 110 TRP A O 1
ATOM 889 N N . ILE A 1 111 ? -22.388 4.304 27.785 1.00 83.56 111 ILE A N 1
ATOM 890 C CA . ILE A 1 111 ? -21.993 5.055 28.987 1.00 83.56 111 ILE A CA 1
ATOM 891 C C . ILE A 1 111 ? -21.728 6.528 28.655 1.00 83.56 111 ILE A C 1
ATOM 893 O O . ILE A 1 111 ? -22.187 7.395 29.389 1.00 83.56 111 ILE A O 1
ATOM 897 N N . GLU A 1 112 ? -21.062 6.814 27.533 1.00 78.56 112 GLU A N 1
ATOM 898 C CA . GLU A 1 112 ? -20.833 8.184 27.051 1.00 78.56 112 GLU A CA 1
ATOM 899 C C . GLU A 1 112 ? -22.149 8.939 26.782 1.00 78.56 112 GLU A C 1
ATOM 901 O O . GLU A 1 112 ? -22.216 10.144 27.001 1.00 78.56 112 GLU A O 1
ATOM 906 N N . TYR A 1 113 ? -23.213 8.234 26.376 1.00 70.31 113 TYR A N 1
ATOM 907 C CA . TYR A 1 113 ? -24.553 8.813 26.208 1.00 70.31 113 TYR A CA 1
ATOM 908 C C . TYR A 1 113 ? -25.378 8.892 27.503 1.00 70.31 113 TYR A C 1
ATOM 910 O O . TYR A 1 113 ? -26.295 9.708 27.572 1.00 70.31 113 TYR A O 1
ATOM 918 N N . PHE A 1 114 ? -25.108 8.043 28.499 1.00 70.81 114 PHE A N 1
ATOM 919 C CA . PHE A 1 114 ? -25.831 8.037 29.778 1.00 70.81 114 PHE A CA 1
ATOM 920 C C . PHE A 1 114 ? -25.313 9.085 30.769 1.00 70.81 114 PHE A C 1
ATOM 922 O O . PHE A 1 114 ? -26.058 9.469 31.670 1.00 70.81 114 PHE A O 1
ATOM 929 N N . ASP A 1 115 ? -24.065 9.538 30.628 1.00 67.44 115 ASP A N 1
ATOM 930 C CA . ASP A 1 115 ? -23.522 10.602 31.470 1.00 67.44 115 ASP A CA 1
ATOM 931 C C . ASP A 1 115 ? -24.062 11.962 30.985 1.00 67.44 115 ASP A C 1
ATOM 933 O O . ASP A 1 115 ? -23.609 12.553 30.005 1.00 67.44 115 ASP A O 1
ATOM 937 N N . ASP A 1 116 ? -25.102 12.428 31.672 1.00 59.19 116 ASP A N 1
ATOM 938 C CA . ASP A 1 116 ? -26.027 13.523 31.343 1.00 59.19 116 ASP A CA 1
ATOM 939 C C . ASP A 1 116 ? -25.403 14.944 31.333 1.00 59.19 116 ASP A C 1
ATOM 941 O O . ASP A 1 116 ? -26.042 15.930 31.703 1.00 59.19 116 ASP A O 1
ATOM 945 N N . THR A 1 117 ? -24.138 15.103 30.927 1.00 58.25 117 THR A N 1
ATOM 946 C CA . THR A 1 117 ? -23.450 16.411 30.964 1.00 58.25 117 THR A CA 1
ATOM 947 C C . THR A 1 117 ? -23.495 17.173 29.627 1.00 58.25 117 THR A C 1
ATOM 949 O O . THR A 1 117 ? -23.171 18.359 29.593 1.00 58.25 117 THR A O 1
ATOM 952 N N . ALA A 1 118 ? -23.971 16.569 28.529 1.00 60.59 118 ALA A N 1
ATOM 953 C CA . ALA A 1 118 ? -24.221 17.286 27.268 1.00 60.59 118 ALA A CA 1
ATOM 954 C C . ALA A 1 118 ? -25.264 16.588 26.369 1.00 60.59 118 ALA A C 1
ATOM 956 O O . ALA A 1 118 ? -24.979 16.193 25.241 1.00 60.59 118 ALA A O 1
ATOM 957 N N . THR A 1 119 ? -26.504 16.460 26.843 1.00 56.50 119 THR A N 1
ATOM 958 C CA . THR A 1 119 ? -27.643 15.861 26.117 1.00 56.50 119 THR A CA 1
ATOM 959 C C . THR A 1 119 ? -28.242 16.767 25.026 1.00 56.50 119 THR A C 1
ATOM 961 O O . THR A 1 119 ? -29.458 16.835 24.852 1.00 56.50 119 THR A O 1
ATOM 964 N N . LEU A 1 120 ? -27.413 17.471 24.244 1.00 56.94 120 LEU A N 1
ATOM 965 C CA . LEU A 1 120 ? -27.872 18.130 23.018 1.00 56.94 120 LEU A CA 1
ATOM 966 C C . LEU A 1 120 ? -26.977 17.742 21.833 1.00 56.94 120 LEU A C 1
ATOM 968 O O . LEU A 1 120 ? -25.776 18.020 21.869 1.00 56.94 120 LEU A O 1
ATOM 972 N N . PRO A 1 121 ? -27.537 17.129 20.767 1.00 59.19 121 PRO A N 1
ATOM 973 C CA . PRO A 1 121 ? -26.759 16.802 19.580 1.00 59.19 121 PRO A CA 1
ATOM 974 C C . PRO A 1 121 ? -26.143 18.095 19.018 1.00 59.19 121 PRO A C 1
ATOM 976 O O . PRO A 1 121 ? -26.822 19.130 19.016 1.00 59.19 121 PRO A O 1
ATOM 979 N N . PRO A 1 122 ? -24.884 18.094 18.538 1.00 60.19 122 PRO A N 1
ATOM 980 C CA . PRO A 1 122 ? -24.348 19.240 17.798 1.00 60.19 122 PRO A CA 1
ATOM 981 C C . PRO A 1 122 ? -25.290 19.471 16.605 1.00 60.19 122 PRO A C 1
ATOM 983 O O . PRO A 1 122 ? -25.445 18.544 15.808 1.00 60.19 122 PRO A O 1
ATOM 986 N N . PRO A 1 123 ? -26.040 20.597 16.518 1.00 61.34 123 PRO A N 1
ATOM 987 C CA . PRO A 1 123 ? -25.664 21.997 16.791 1.00 61.34 123 PRO A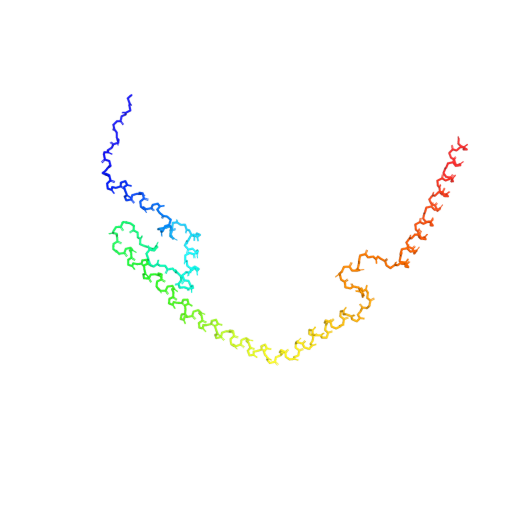 CA 1
ATOM 988 C C . PRO A 1 123 ? -26.258 22.682 18.048 1.00 61.34 123 PRO A C 1
ATOM 990 O O . PRO A 1 123 ? -26.063 23.883 18.229 1.00 61.34 123 PRO A O 1
ATOM 993 N N . PHE A 1 124 ? -26.982 21.987 18.928 1.00 58.16 124 PHE A N 1
ATOM 994 C CA . PHE A 1 124 ? -27.686 22.633 20.050 1.00 58.16 124 PHE A CA 1
ATOM 995 C C . PHE A 1 124 ? -26.870 22.751 21.355 1.00 58.16 124 PHE A C 1
ATOM 997 O O . PHE A 1 124 ? -27.326 23.370 22.311 1.00 58.16 124 PHE A O 1
ATOM 1004 N N . ASN A 1 125 ? -25.626 22.263 21.375 1.00 56.91 125 ASN A N 1
ATOM 1005 C CA . ASN A 1 125 ? -24.670 22.436 22.482 1.00 56.91 125 ASN A CA 1
ATOM 1006 C C . ASN A 1 125 ? -24.058 23.864 22.562 1.00 56.91 125 ASN A C 1
ATOM 1008 O O . ASN A 1 125 ? -23.154 24.125 23.347 1.00 56.91 125 ASN A O 1
ATOM 1012 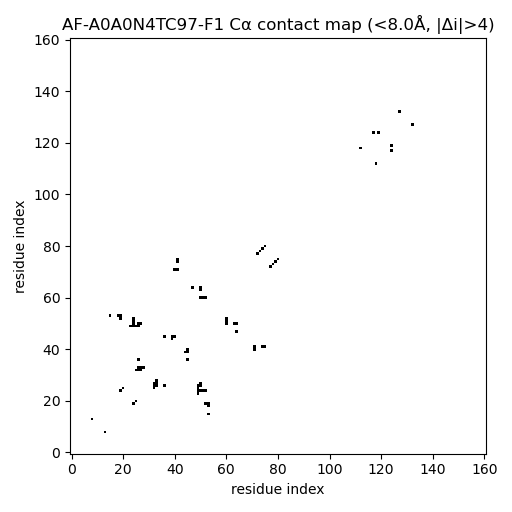N N . MET A 1 126 ? -24.518 24.808 21.728 1.00 59.62 126 MET A N 1
ATOM 1013 C CA . MET A 1 126 ? -24.011 26.191 21.693 1.00 59.62 126 MET A CA 1
ATOM 1014 C C . MET A 1 126 ? -24.888 27.189 22.469 1.00 59.62 126 MET A C 1
ATOM 1016 O O . MET A 1 126 ? -24.440 28.298 22.755 1.00 59.62 126 MET A O 1
ATOM 1020 N N . ILE A 1 127 ? -26.125 26.821 22.828 1.00 61.09 127 ILE A N 1
ATOM 1021 C CA . ILE A 1 127 ? -27.005 27.677 23.634 1.00 61.09 127 ILE A CA 1
ATOM 1022 C C . ILE A 1 127 ? -26.884 27.208 25.090 1.00 61.09 127 ILE A C 1
ATOM 1024 O O . ILE A 1 127 ? -27.484 26.188 25.437 1.00 61.09 127 ILE A O 1
ATOM 1028 N N . PRO A 1 128 ? -26.112 27.895 25.956 1.00 57.09 128 PRO A N 1
ATOM 1029 C CA . PRO A 1 128 ? -26.087 27.564 27.376 1.00 57.09 128 PRO A CA 1
ATOM 1030 C C . PRO A 1 128 ? -27.517 27.603 27.916 1.00 57.09 128 PRO A C 1
ATOM 1032 O O . PRO A 1 128 ? -28.298 28.490 27.560 1.00 57.09 128 PRO A O 1
ATOM 1035 N N . SER A 1 129 ? -27.876 26.628 28.757 1.00 63.50 129 SER A N 1
ATOM 1036 C CA . SER A 1 129 ? -29.232 26.547 29.301 1.00 63.50 129 SER A CA 1
ATOM 1037 C C . SER A 1 129 ? -29.637 27.898 29.918 1.00 63.50 129 SER A C 1
ATOM 1039 O O . SER A 1 129 ? -28.811 28.552 30.567 1.00 63.50 129 SER A O 1
ATOM 1041 N N . PRO A 1 130 ? -30.899 28.341 29.768 1.00 62.09 130 PRO A N 1
ATOM 1042 C CA . PRO A 1 130 ? -31.342 29.639 30.283 1.00 62.09 130 PRO A CA 1
ATOM 1043 C C . PRO A 1 130 ? -31.114 29.793 31.798 1.00 62.09 130 PRO A C 1
ATOM 1045 O O . PRO A 1 130 ? -30.942 30.908 32.285 1.00 62.09 130 PRO A O 1
ATOM 1048 N N . LYS A 1 131 ? -31.018 28.680 32.546 1.00 60.19 131 LYS A N 1
ATOM 1049 C CA . LYS A 1 131 ? -30.607 28.688 33.957 1.00 60.19 131 LYS A CA 1
ATOM 1050 C C . LYS A 1 131 ? -29.137 29.060 34.153 1.00 60.19 131 LYS A C 1
ATOM 1052 O O . LYS A 1 131 ? -28.848 29.870 35.025 1.00 60.19 131 LYS A O 1
ATOM 1057 N N . SER A 1 132 ? -28.219 28.513 33.354 1.00 67.38 132 SER A N 1
ATOM 1058 C CA . SER A 1 132 ? -26.788 28.850 33.431 1.00 67.38 132 SER A CA 1
ATOM 1059 C C . SER A 1 132 ? -26.544 30.335 33.140 1.00 67.38 132 SER A C 1
ATOM 1061 O O . SER A 1 132 ? -25.805 30.993 33.871 1.00 67.38 132 SER A O 1
ATOM 1063 N N . LEU A 1 133 ? -27.254 30.894 32.153 1.00 71.94 133 LEU A N 1
ATOM 1064 C CA . LEU A 1 133 ? -27.216 32.330 31.864 1.00 71.94 133 LEU A CA 1
ATOM 1065 C C . LEU A 1 133 ? -27.744 33.173 33.030 1.00 71.94 133 LEU A C 1
ATOM 1067 O O . LEU A 1 133 ? -27.119 34.172 33.373 1.00 71.94 133 LEU A O 1
ATOM 1071 N N . PHE A 1 134 ? -28.842 32.769 33.677 1.00 77.50 134 PHE A N 1
ATOM 1072 C CA . PHE A 1 134 ? -29.379 33.493 34.833 1.00 77.50 134 PHE A CA 1
ATOM 1073 C C . PHE A 1 134 ? -28.385 33.528 36.004 1.00 77.50 134 PHE A C 1
ATOM 1075 O O . PHE A 1 134 ? -28.146 34.594 36.571 1.00 77.50 134 PHE A O 1
ATOM 1082 N N . TYR A 1 135 ? -27.745 32.396 36.318 1.00 76.81 135 TYR A N 1
ATOM 1083 C CA . TYR A 1 135 ? -26.710 32.345 37.355 1.00 76.81 135 TYR A CA 1
ATOM 1084 C C . TYR A 1 135 ? -25.473 33.171 36.987 1.00 76.81 135 TYR A C 1
ATOM 1086 O O . TYR A 1 135 ? -24.931 33.868 37.842 1.00 76.81 135 TYR A O 1
ATOM 1094 N N . CYS A 1 136 ? -25.051 33.150 35.719 1.00 78.00 136 CYS A N 1
ATOM 1095 C CA . CYS A 1 136 ? -23.931 33.959 35.243 1.00 78.00 136 CYS A CA 1
ATOM 1096 C C . CYS A 1 136 ? -24.236 35.463 35.345 1.00 78.00 136 CYS A C 1
ATOM 1098 O O . CYS A 1 136 ? -23.428 36.221 35.874 1.00 78.00 136 CYS A O 1
ATOM 1100 N N . VAL A 1 137 ? -25.435 35.890 34.936 1.00 81.06 137 VAL A N 1
ATOM 1101 C CA . VAL A 1 137 ? -25.878 37.288 35.048 1.00 81.06 137 VAL A CA 1
ATOM 1102 C C . VAL A 1 137 ? -25.985 37.718 36.509 1.00 81.06 137 VAL A C 1
ATOM 1104 O O . VAL A 1 137 ? -25.497 38.794 36.849 1.00 81.06 137 VAL A O 1
ATOM 1107 N N . GLN A 1 138 ? -26.555 36.888 37.388 1.00 84.44 138 GLN A N 1
ATOM 1108 C CA . GLN A 1 138 ? -26.617 37.186 38.820 1.00 84.44 138 GLN A CA 1
ATOM 1109 C C . GLN A 1 138 ? -25.208 37.363 39.409 1.00 84.44 138 GLN A C 1
ATOM 1111 O O . GLN A 1 138 ? -24.948 38.349 40.099 1.00 84.44 138 GLN A O 1
ATOM 1116 N N . TRP A 1 139 ? -24.280 36.464 39.077 1.00 84.69 139 TRP A N 1
ATOM 1117 C CA . TRP A 1 139 ? -22.894 36.541 39.536 1.00 84.69 139 TRP A CA 1
ATOM 1118 C C . TRP A 1 139 ? -22.160 37.779 38.996 1.00 84.69 139 TRP A C 1
ATOM 1120 O O . TRP A 1 139 ? -21.440 38.460 39.732 1.00 84.69 139 TRP A O 1
ATOM 1130 N N . CYS A 1 140 ? -22.388 38.136 37.729 1.00 84.06 140 CYS A N 1
ATOM 1131 C CA . CYS A 1 140 ? -21.856 39.363 37.139 1.00 84.06 140 CYS A CA 1
ATOM 1132 C C . CYS A 1 140 ? -22.418 40.623 37.815 1.00 84.06 140 CYS A C 1
ATOM 1134 O O . CYS A 1 140 ? -21.656 41.548 38.095 1.00 84.06 140 CYS A O 1
ATOM 1136 N N . LEU A 1 141 ? -23.720 40.671 38.114 1.00 86.00 141 LEU A N 1
ATOM 1137 C CA . LEU A 1 141 ? -24.350 41.818 38.777 1.00 86.00 141 LEU A CA 1
ATOM 1138 C C . LEU A 1 141 ? -23.828 42.015 40.206 1.00 86.00 141 LEU A C 1
ATOM 1140 O O . LEU A 1 141 ? -23.534 43.149 40.591 1.00 86.00 141 LEU A O 1
ATOM 1144 N N . GLU A 1 142 ? -23.644 40.935 40.969 1.00 84.38 142 GLU A N 1
ATOM 1145 C CA . GLU A 1 142 ? -23.026 41.015 42.298 1.00 84.38 142 GLU A CA 1
ATOM 1146 C C . GLU A 1 142 ? -21.570 41.493 42.225 1.00 84.38 142 GLU A C 1
ATOM 1148 O O . GLU A 1 142 ? -21.163 42.368 42.995 1.00 84.38 142 GLU A O 1
ATOM 1153 N N . SER A 1 143 ? -20.807 40.999 41.248 1.00 81.94 143 SER A N 1
ATOM 1154 C CA . SER A 1 143 ? -19.416 41.410 41.025 1.00 81.94 143 SER A CA 1
ATOM 1155 C C . SER A 1 143 ? -19.301 42.901 40.667 1.00 81.94 143 SER A C 1
ATOM 1157 O O . SER A 1 143 ? -18.423 43.607 41.170 1.00 81.94 143 SER A O 1
ATOM 1159 N N . ILE A 1 144 ? -20.226 43.426 39.856 1.00 81.00 144 ILE A N 1
ATOM 1160 C CA . ILE A 1 144 ? -20.282 44.852 39.493 1.00 81.00 144 ILE A CA 1
ATOM 1161 C C . ILE A 1 144 ? -20.711 45.713 40.690 1.00 81.00 144 ILE A C 1
ATOM 1163 O O . ILE A 1 144 ? -20.126 46.775 40.924 1.00 81.00 144 ILE A O 1
ATOM 1167 N N . TYR A 1 145 ? -21.692 45.267 41.482 1.00 80.38 145 TYR A N 1
ATOM 1168 C CA . TYR A 1 145 ? -22.122 45.983 42.687 1.00 80.38 145 TYR A CA 1
ATOM 1169 C C . TYR A 1 145 ? -20.981 46.110 43.709 1.00 80.38 145 TYR A C 1
ATOM 1171 O O . TYR A 1 145 ? -20.737 47.201 44.233 1.00 80.38 145 TYR A O 1
ATOM 1179 N N . GLN A 1 146 ? -20.224 45.033 43.946 1.00 75.50 146 GLN A N 1
ATOM 1180 C CA . GLN A 1 146 ? 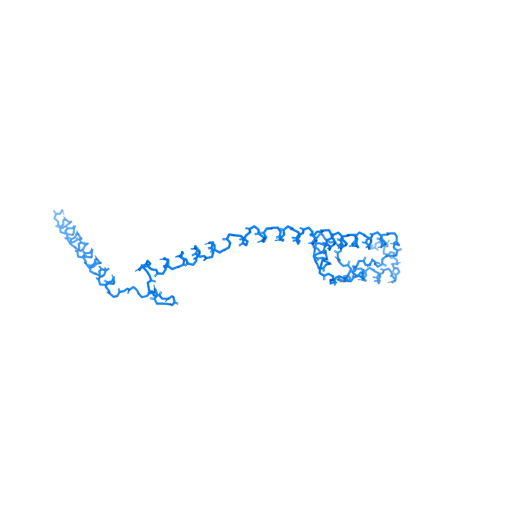-19.055 45.064 44.831 1.00 75.50 146 GLN A CA 1
ATOM 1181 C C . GLN A 1 146 ? -17.930 45.968 44.299 1.00 75.50 146 GLN A C 1
ATOM 1183 O O . GLN A 1 146 ? -17.324 46.712 45.079 1.00 75.50 146 GLN A O 1
ATOM 1188 N N . SER A 1 147 ? -17.687 45.973 42.984 1.00 71.00 147 SER A N 1
ATOM 1189 C CA . SER A 1 147 ? -16.688 46.849 42.356 1.00 71.00 147 SER A CA 1
ATOM 1190 C C . SER A 1 147 ? -17.051 48.333 42.511 1.00 71.00 147 SER A C 1
ATOM 1192 O O . SER A 1 147 ? -16.247 49.126 43.009 1.00 71.00 147 SER A O 1
ATOM 1194 N N . ASN A 1 148 ? -18.307 48.707 42.241 1.00 65.25 148 ASN A N 1
ATOM 1195 C CA . ASN A 1 148 ? -18.792 50.079 42.431 1.00 65.25 148 ASN A CA 1
ATOM 1196 C C . ASN A 1 148 ? -18.758 50.531 43.900 1.00 65.25 148 ASN A C 1
ATOM 1198 O O . ASN A 1 148 ? -18.428 51.685 44.185 1.00 65.25 148 ASN A O 1
ATOM 1202 N N . ARG A 1 149 ? -19.040 49.632 44.854 1.00 65.00 149 ARG A N 1
ATOM 1203 C CA . ARG A 1 149 ? -18.947 49.942 46.291 1.00 65.00 149 ARG A CA 1
ATOM 1204 C C . ARG A 1 149 ? -17.504 50.212 46.729 1.00 65.00 149 ARG A C 1
ATOM 1206 O O . ARG A 1 149 ? -17.270 51.092 47.554 1.00 65.00 149 ARG A O 1
ATOM 1213 N N . THR A 1 150 ? -16.544 49.497 46.145 1.00 60.16 150 THR A N 1
ATOM 1214 C CA . THR A 1 150 ? -15.106 49.651 46.421 1.00 60.16 150 THR A CA 1
ATOM 1215 C C . THR A 1 150 ? -14.532 50.926 45.787 1.00 60.16 150 THR A C 1
ATOM 1217 O O . THR A 1 150 ? -13.766 51.643 46.433 1.00 60.16 150 THR A O 1
ATOM 1220 N N . ILE A 1 151 ? -14.960 51.279 44.569 1.00 60.53 151 ILE A N 1
ATOM 1221 C CA . ILE A 1 151 ? -14.571 52.530 43.889 1.00 60.53 151 ILE A CA 1
ATOM 1222 C C . ILE A 1 151 ? -15.166 53.758 44.600 1.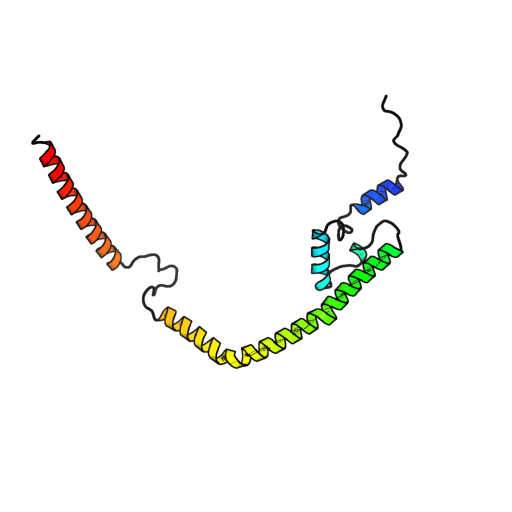00 60.53 151 ILE A C 1
ATOM 1224 O O . ILE A 1 151 ? -14.466 54.748 44.817 1.00 60.53 151 ILE A O 1
ATOM 1228 N N . GLY A 1 152 ? -16.426 53.686 45.049 1.00 60.12 152 GLY A N 1
ATOM 1229 C CA . GLY A 1 152 ? -17.064 54.752 45.831 1.00 60.12 152 GLY A CA 1
ATOM 1230 C C . GLY A 1 152 ? -16.397 55.003 47.192 1.00 60.12 152 GLY A C 1
ATOM 1231 O O . GLY A 1 152 ? -16.354 56.144 47.655 1.00 60.12 152 GLY A O 1
ATOM 1232 N N . PHE A 1 153 ? -15.826 53.966 47.814 1.00 57.03 153 PHE A N 1
ATOM 1233 C CA . PHE A 1 153 ? -15.048 54.098 49.051 1.00 57.03 153 PHE A CA 1
ATOM 1234 C C . PHE A 1 153 ? -13.668 54.726 48.796 1.00 57.03 153 PHE A C 1
ATOM 1236 O O . PHE A 1 153 ? -13.261 55.620 49.538 1.00 57.03 153 PHE A O 1
ATOM 1243 N N . ASN A 1 154 ? -12.990 54.342 47.705 1.00 55.22 154 ASN A N 1
ATOM 1244 C CA . ASN A 1 154 ? -11.719 54.949 47.291 1.00 55.22 154 ASN A CA 1
ATOM 1245 C C . ASN A 1 154 ? -11.876 56.448 46.977 1.00 55.22 154 ASN A C 1
ATOM 1247 O O . ASN A 1 154 ? -11.136 57.268 47.510 1.00 55.22 154 ASN A O 1
ATOM 1251 N N . PHE A 1 155 ? -12.911 56.839 46.223 1.00 58.38 155 PHE A N 1
ATOM 1252 C CA . PHE A 1 155 ? -13.160 58.247 45.876 1.00 58.38 155 PHE A CA 1
ATOM 1253 C C . PHE A 1 155 ? -13.590 59.112 47.076 1.00 58.38 155 PHE A C 1
ATOM 1255 O O . PHE A 1 155 ? -13.393 60.330 47.082 1.00 58.38 155 PHE A O 1
ATOM 1262 N N . ARG A 1 156 ? -14.183 58.501 48.114 1.00 54.41 156 ARG A N 1
ATOM 1263 C CA . ARG A 1 156 ? -14.463 59.192 49.380 1.00 54.41 156 ARG A CA 1
ATOM 1264 C C . ARG A 1 156 ? -13.209 59.349 50.235 1.00 54.41 156 ARG A C 1
ATOM 1266 O O . ARG A 1 156 ? -13.162 60.315 50.975 1.00 54.41 156 ARG A O 1
ATOM 1273 N N . SER A 1 157 ? -12.208 58.476 50.106 1.00 53.75 157 SER A N 1
ATOM 1274 C CA . SER A 1 157 ? -10.926 58.583 50.817 1.00 53.75 157 SER A CA 1
ATOM 1275 C C . SER A 1 157 ? -10.000 59.648 50.214 1.00 53.75 157 SER A C 1
ATOM 1277 O O . SER A 1 157 ? -9.362 60.382 50.959 1.00 53.75 157 SER A O 1
ATOM 1279 N N . THR A 1 158 ? -9.960 59.801 48.885 1.00 52.28 158 THR A N 1
ATOM 1280 C CA . THR A 1 158 ? -9.092 60.792 48.208 1.00 52.28 158 THR A CA 1
ATOM 1281 C C . THR A 1 158 ? -9.595 62.238 48.324 1.00 52.28 158 THR A C 1
ATOM 1283 O O . THR A 1 158 ? -8.851 63.169 48.049 1.00 52.28 158 THR A O 1
ATOM 1286 N N . ARG A 1 159 ? -10.853 62.455 48.739 1.00 51.72 159 ARG A N 1
ATOM 1287 C CA . ARG A 1 159 ? -11.413 63.796 49.011 1.00 51.72 159 ARG A CA 1
ATOM 1288 C C . ARG A 1 159 ? -11.236 64.275 50.459 1.00 51.72 159 ARG A C 1
ATOM 1290 O O . ARG A 1 159 ? -11.709 65.360 50.780 1.00 51.72 159 ARG A O 1
ATOM 1297 N N . VAL A 1 160 ? -10.597 63.482 51.323 1.00 54.59 160 VAL A N 1
ATOM 1298 C CA . VAL A 1 160 ? -10.332 63.825 52.739 1.00 54.59 160 VAL A CA 1
ATOM 1299 C C . VAL A 1 160 ? -8.834 63.877 53.065 1.00 54.59 160 VAL A C 1
ATOM 1301 O O . VAL A 1 160 ? -8.463 63.830 54.234 1.00 54.59 160 VAL A O 1
ATOM 1304 N N . SER A 1 161 ? -7.979 63.948 52.040 1.00 44.16 161 SER A N 1
ATOM 1305 C CA . SER A 1 161 ? -6.525 64.137 52.160 1.00 44.16 161 SER A CA 1
ATOM 1306 C C . SER A 1 161 ? -6.137 65.541 51.723 1.00 44.16 161 SER A C 1
ATOM 1308 O O . SER A 1 161 ? -6.684 65.976 50.685 1.00 44.16 161 SER A O 1
#

Organism: Brugia pahangi (NCBI:txid6280)

pLDDT: mean 78.25, std 14.27, range [39.53, 95.69]

InterPro domains:
  IPR002153 Transient receptor potential channel, canonical [PR01097] (69-90)
  IPR002153 Transient receptor potential channel, canonical [PR01097] (91-104)
  IPR002153 Transient receptor potential channel, canonical [PR01097] (119-132)
  IPR002153 Transient receptor potential channel, canonical [PTHR10117] (20-148)
  IPR056336 Calcium channel YVC1-like, C-terminal transmembrane domain [PF23317] (58-128)

Foldseek 3Di:
DPDDDPDPDDVVVVVLVVVQPDPLQCCPVDPVSVVVLLVCVLVVNHDLSSPDRSDPPPVSSVVSVVVSVVSNCCSPVPVVVVVVVVCVVVVVVCVVCVVVVVVVVVVVVVVVQVPPPQPDDPPVSPDPPVVVVVVVVVVVVVVVVVVVVVVVVVVVVVVVD

Solvent-accessible surface area (backbone atoms only — not comparable to full-atom values): 9545 Å² total; per-residue (Å²): 135,86,77,90,71,85,68,86,72,56,70,70,58,56,52,50,57,54,61,60,66,38,79,63,51,43,37,76,77,42,73,67,42,34,52,53,46,53,56,44,36,72,76,67,71,61,60,77,70,34,69,52,63,89,66,90,53,65,69,59,50,52,51,52,54,48,53,54,50,49,50,48,47,44,48,59,64,49,50,46,50,52,49,50,52,51,50,54,52,54,47,53,62,47,58,78,46,41,79,54,51,53,52,50,53,50,49,50,53,50,51,66,70,64,56,80,83,69,92,42,68,88,81,55,71,75,63,74,53,73,65,57,52,51,53,50,51,53,52,50,51,53,52,50,52,54,50,53,55,52,51,55,50,51,60,59,52,68,73,76,110

Sequence (161 aa):
MINSSTQNIPIKELIRMEESCDPKYRSCESLYNSMETLFWSSFGIIILEQLDIVESHGPTKWTGRTILGCYCCCSVIVLLNMLIAMMSNSYQDIFNQADVEWKFARSKLWIEYFDDTATLPPPFNMIPSPKSLFYCVQWCLESIYQSNRTIGFNFRSTRVS

Mean predicted aligned error: 15.74 Å

Radius of gyration: 38.32 Å; Cα contacts (8 Å, |Δi|>4): 45; chains: 1; bounding box: 68×80×90 Å